Protein AF-A0A928Y886-F1 (afdb_monomer_lite)

Sequence (46 aa):
MRPHNRDVHYHNRYFVGASTHPGTGVP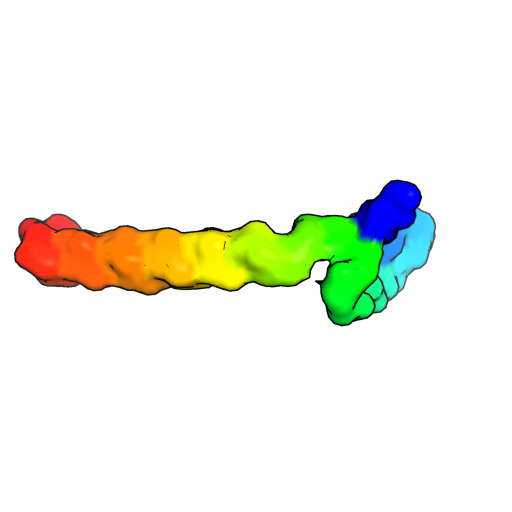TALVSARHTAVRLWEELEI

pLDDT: mean 94.15, std 4.87, range [72.56, 98.56]

Structure (mmCIF, N/CA/C/O backbone):
data_AF-A0A928Y886-F1
#
_entry.id   AF-A0A928Y886-F1
#
loop_
_atom_site.group_PDB
_atom_site.id
_atom_site.type_symbol
_atom_site.label_atom_id
_atom_site.label_alt_id
_atom_site.label_comp_id
_atom_site.label_asym_id
_atom_site.label_entity_id
_atom_site.label_seq_id
_atom_site.pdbx_PDB_ins_code
_atom_site.Cartn_x
_atom_site.Cartn_y
_atom_site.Cartn_z
_atom_site.occupancy
_atom_site.B_iso_or_equiv
_atom_site.auth_seq_id
_atom_site.auth_comp_id
_atom_site.auth_asym_id
_atom_site.auth_atom_id
_atom_site.pdbx_PDB_model_num
ATOM 1 N N . MET A 1 1 ? 4.564 9.715 -17.268 1.00 79.38 1 MET A N 1
ATOM 2 C CA . MET A 1 1 ? 3.383 8.988 -16.748 1.00 79.38 1 MET A CA 1
ATOM 3 C C . MET A 1 1 ? 3.882 7.764 -15.990 1.00 79.38 1 MET A C 1
ATOM 5 O O . MET A 1 1 ? 4.764 7.092 -16.505 1.00 79.38 1 MET A O 1
ATOM 9 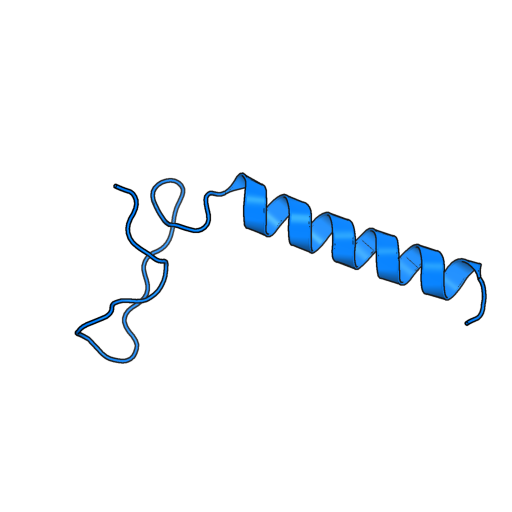N N . ARG A 1 2 ? 3.414 7.518 -14.760 1.00 88.19 2 ARG A N 1
ATOM 10 C CA . ARG A 1 2 ? 3.809 6.337 -13.966 1.00 88.19 2 ARG A CA 1
ATOM 11 C C . ARG A 1 2 ? 2.953 5.139 -14.408 1.00 88.19 2 ARG A C 1
ATOM 13 O O . ARG A 1 2 ? 1.736 5.313 -14.447 1.00 88.19 2 ARG A O 1
ATOM 20 N N . PRO A 1 3 ? 3.526 3.972 -14.756 1.00 91.88 3 PRO A N 1
ATOM 21 C CA . PRO A 1 3 ? 2.741 2.808 -15.166 1.00 91.88 3 PRO A CA 1
ATOM 22 C C . PRO A 1 3 ? 1.911 2.273 -13.995 1.00 91.88 3 PRO A C 1
ATOM 24 O O . PRO A 1 3 ? 2.360 2.325 -12.848 1.00 91.88 3 PRO A O 1
ATOM 27 N N . HIS A 1 4 ? 0.720 1.739 -14.271 1.00 93.50 4 HIS A N 1
ATOM 28 C CA . HIS A 1 4 ? -0.055 1.006 -13.268 1.00 93.50 4 HIS A CA 1
ATOM 29 C C . HIS A 1 4 ? 0.732 -0.208 -12.761 1.00 93.50 4 HIS A C 1
ATOM 31 O O . HIS A 1 4 ? 1.541 -0.782 -13.485 1.00 93.50 4 HIS A O 1
ATOM 37 N N . ASN A 1 5 ? 0.485 -0.621 -11.519 1.00 93.25 5 ASN A N 1
ATOM 38 C CA . ASN A 1 5 ? 1.115 -1.796 -10.911 1.00 93.25 5 ASN A CA 1
ATOM 39 C C . ASN A 1 5 ? 0.757 -3.128 -11.599 1.00 93.25 5 ASN A C 1
ATOM 41 O O . ASN A 1 5 ? 1.365 -4.146 -11.285 1.00 93.25 5 ASN A O 1
ATOM 45 N N . ARG A 1 6 ? -0.191 -3.133 -12.540 1.00 95.50 6 ARG A N 1
ATOM 46 C CA . ARG A 1 6 ? -0.559 -4.275 -13.379 1.00 95.50 6 ARG A CA 1
ATOM 47 C C . ARG A 1 6 ? -0.433 -3.895 -14.850 1.00 95.50 6 ARG A C 1
ATOM 49 O O . ARG A 1 6 ? -0.876 -2.820 -15.251 1.00 95.50 6 ARG A O 1
ATOM 56 N N . ASP A 1 7 ? 0.154 -4.789 -15.636 1.00 94.75 7 ASP A N 1
ATOM 57 C CA . ASP A 1 7 ? 0.254 -4.629 -17.083 1.00 94.75 7 ASP A CA 1
ATOM 58 C C . ASP A 1 7 ? -1.110 -4.823 -17.768 1.00 94.75 7 ASP A C 1
ATOM 60 O O . ASP A 1 7 ? -1.905 -5.676 -17.365 1.00 94.75 7 ASP A O 1
ATOM 64 N N . VAL A 1 8 ? -1.388 -4.019 -18.796 1.00 94.25 8 VAL A N 1
ATOM 65 C CA . VAL A 1 8 ? -2.661 -4.040 -19.536 1.00 94.25 8 VAL A CA 1
ATOM 66 C C . VAL A 1 8 ? -2.677 -5.052 -20.686 1.00 94.25 8 VAL A C 1
ATOM 68 O O . VAL A 1 8 ? -3.751 -5.436 -21.137 1.00 94.25 8 VAL A O 1
ATOM 71 N N . HIS A 1 9 ? -1.509 -5.492 -21.160 1.00 96.12 9 HIS A N 1
ATOM 72 C CA . HIS A 1 9 ? -1.359 -6.396 -22.301 1.00 96.12 9 HIS A CA 1
ATOM 73 C C . HIS A 1 9 ? -0.970 -7.814 -21.878 1.00 96.12 9 HIS A C 1
ATOM 75 O O . HIS A 1 9 ? -1.417 -8.781 -22.492 1.00 96.12 9 HIS A O 1
ATOM 81 N N . TYR A 1 10 ? -0.160 -7.953 -20.827 1.00 95.62 10 TYR A N 1
ATOM 82 C CA . TYR A 1 10 ? 0.328 -9.252 -20.363 1.00 95.62 10 TYR A CA 1
ATOM 83 C C . TYR A 1 10 ? -0.362 -9.698 -19.074 1.00 95.62 10 TYR A C 1
ATOM 85 O O . TYR A 1 10 ? -0.353 -9.000 -18.058 1.00 95.62 10 TYR A O 1
ATOM 93 N N . HIS A 1 11 ? -0.919 -10.909 -19.095 1.00 95.81 11 HIS A N 1
ATOM 94 C CA . HIS A 1 11 ? -1.505 -11.522 -17.908 1.00 95.81 11 HIS A CA 1
ATOM 95 C C . HIS A 1 11 ? -0.430 -11.810 -16.845 1.00 95.81 11 HIS A C 1
ATOM 97 O O . HIS A 1 11 ? 0.703 -12.150 -17.176 1.00 95.81 11 HIS A O 1
ATOM 103 N N . ASN A 1 12 ? -0.790 -11.668 -15.565 1.00 95.38 12 ASN A N 1
ATOM 104 C CA . ASN A 1 12 ? 0.080 -11.914 -14.405 1.00 95.38 12 ASN A CA 1
ATOM 105 C C . ASN A 1 12 ? 1.417 -11.151 -14.391 1.00 95.38 12 ASN A C 1
ATOM 107 O O . ASN A 1 12 ? 2.350 -11.546 -13.694 1.00 95.38 12 ASN A O 1
ATOM 111 N N . ARG A 1 13 ? 1.510 -10.031 -15.117 1.00 96.88 13 ARG A N 1
ATOM 112 C CA . ARG A 1 13 ? 2.661 -9.130 -15.069 1.00 96.88 13 ARG A CA 1
ATOM 113 C C . ARG A 1 13 ? 2.355 -7.915 -14.196 1.00 96.88 13 ARG A C 1
ATOM 115 O O . ARG A 1 13 ? 1.371 -7.207 -14.420 1.00 96.88 13 ARG A O 1
ATOM 122 N N . TYR A 1 14 ? 3.236 -7.661 -13.232 1.00 95.25 14 TYR A N 1
ATOM 123 C CA . TYR A 1 14 ? 3.088 -6.589 -12.253 1.00 95.25 14 TYR A CA 1
ATOM 124 C C . TYR A 1 14 ? 4.335 -5.709 -12.196 1.00 95.25 14 TYR A C 1
ATOM 126 O O . TYR A 1 14 ? 5.460 -6.191 -12.323 1.00 95.25 14 TYR A O 1
ATOM 134 N N . PHE A 1 15 ? 4.120 -4.413 -11.990 1.00 94.12 15 PHE A N 1
ATOM 135 C CA . PHE A 1 15 ? 5.171 -3.425 -11.789 1.00 94.12 15 PHE A CA 1
ATOM 136 C C . PHE A 1 15 ? 5.240 -3.045 -10.313 1.00 94.12 15 PHE A C 1
ATOM 138 O O . PHE A 1 15 ? 4.211 -2.850 -9.663 1.00 94.12 15 PHE A O 1
ATOM 145 N N . VAL A 1 16 ? 6.460 -2.890 -9.801 1.00 93.31 16 VAL A N 1
ATOM 146 C CA . VAL A 1 16 ? 6.727 -2.548 -8.400 1.00 93.31 16 VAL A CA 1
ATOM 147 C C . VAL A 1 16 ? 7.664 -1.348 -8.286 1.00 93.31 16 VAL A C 1
ATOM 149 O O . VAL A 1 16 ? 8.361 -0.986 -9.235 1.00 93.31 16 VAL A O 1
ATOM 152 N N . GLY A 1 17 ? 7.707 -0.752 -7.095 1.00 91.38 17 GLY A N 1
ATOM 153 C CA . GLY A 1 17 ? 8.662 0.292 -6.740 1.00 91.38 17 GLY A CA 1
ATOM 154 C C . GLY A 1 17 ? 8.105 1.712 -6.807 1.00 91.38 17 GLY A C 1
ATOM 155 O O . GLY A 1 17 ? 6.945 1.966 -7.127 1.00 91.38 17 GLY A O 1
ATOM 156 N N . ALA A 1 18 ? 8.965 2.678 -6.486 1.00 91.81 18 ALA A N 1
ATOM 157 C CA . ALA A 1 18 ? 8.563 4.063 -6.260 1.00 91.81 18 ALA A CA 1
ATOM 158 C C . ALA A 1 18 ? 8.193 4.853 -7.519 1.00 91.81 18 ALA A C 1
ATOM 160 O O . ALA A 1 18 ? 7.910 6.042 -7.404 1.00 91.81 18 ALA A O 1
ATOM 161 N N . SER A 1 19 ? 8.155 4.215 -8.688 1.00 92.00 19 SER A N 1
ATOM 162 C CA . SER A 1 19 ? 7.798 4.829 -9.974 1.00 92.00 19 SER A CA 1
ATOM 163 C C . SER A 1 19 ? 6.477 4.309 -10.545 1.00 92.00 19 SER A C 1
ATOM 165 O O . SER A 1 19 ? 6.077 4.741 -11.621 1.00 92.00 19 SER A O 1
ATOM 167 N N . THR A 1 20 ? 5.765 3.427 -9.840 1.00 93.88 20 THR A N 1
ATOM 168 C CA . THR A 1 20 ? 4.470 2.884 -10.282 1.00 93.88 20 THR A CA 1
ATOM 169 C C . THR A 1 20 ? 3.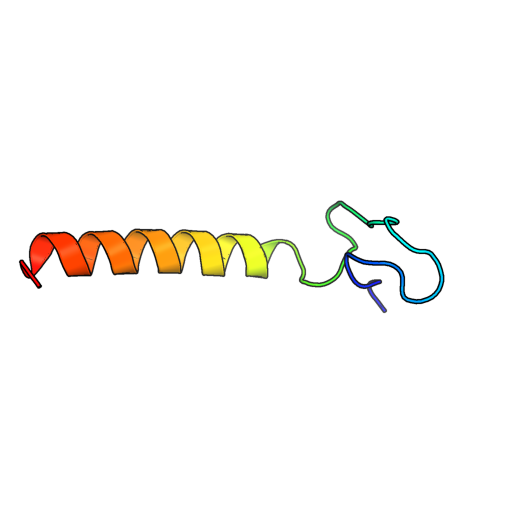296 3.725 -9.780 1.00 93.88 20 THR A C 1
ATOM 171 O O . THR A 1 20 ? 3.456 4.575 -8.894 1.00 93.88 20 THR A O 1
ATOM 174 N N . HIS A 1 21 ? 2.126 3.528 -10.388 1.00 92.62 21 HIS A N 1
ATOM 175 C CA . HIS A 1 21 ? 0.824 3.999 -9.929 1.00 92.62 21 HIS A CA 1
ATOM 176 C C . HIS A 1 21 ? 0.041 2.820 -9.312 1.00 92.62 21 HIS A C 1
ATOM 178 O O . HIS A 1 21 ? 0.012 1.742 -9.911 1.00 92.62 21 HIS A O 1
ATOM 184 N N . PRO A 1 22 ? -0.629 3.003 -8.163 1.00 91.38 22 PRO A N 1
ATOM 185 C 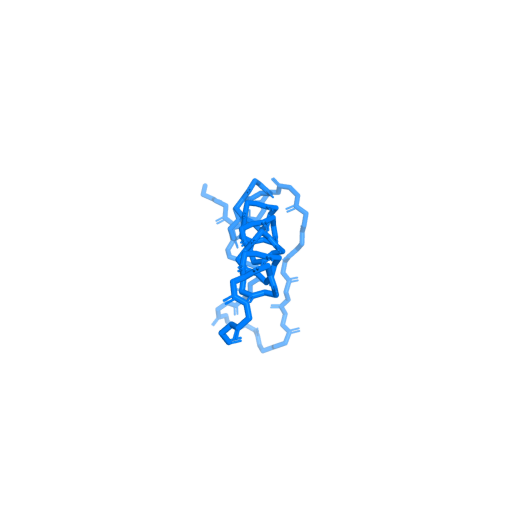CA . PRO A 1 22 ? -0.652 4.215 -7.340 1.00 91.38 22 PRO A CA 1
ATOM 186 C C . PRO A 1 22 ? 0.731 4.538 -6.745 1.00 91.38 22 PRO A C 1
ATOM 188 O O . PRO A 1 22 ? 1.555 3.648 -6.542 1.00 91.38 22 PRO A O 1
ATOM 191 N N . GLY A 1 23 ? 1.019 5.831 -6.542 1.00 91.19 23 GLY A N 1
ATOM 192 C CA . GLY A 1 23 ? 2.306 6.275 -5.992 1.00 91.19 23 GLY A CA 1
ATOM 193 C C . GLY A 1 23 ? 2.487 5.836 -4.538 1.00 91.19 23 GLY A C 1
ATOM 194 O O . GLY A 1 23 ? 1.496 5.617 -3.853 1.00 91.19 23 GLY A O 1
ATOM 195 N N . THR A 1 24 ? 3.728 5.736 -4.050 1.00 89.19 24 THR A N 1
ATOM 196 C CA . THR A 1 24 ? 4.071 5.111 -2.749 1.00 89.19 24 THR A CA 1
ATOM 197 C C . THR A 1 24 ? 3.296 5.652 -1.549 1.00 89.19 24 THR A C 1
ATOM 199 O O . THR A 1 24 ? 2.979 4.887 -0.646 1.00 89.19 24 THR A O 1
ATOM 202 N N . GLY A 1 25 ? 2.946 6.939 -1.544 1.00 93.19 25 GLY A N 1
ATOM 203 C CA . GLY A 1 25 ? 2.155 7.536 -0.466 1.00 93.19 25 GLY A CA 1
ATOM 204 C C . GLY A 1 25 ? 0.720 7.007 -0.375 1.00 93.19 25 GLY A C 1
ATOM 205 O O . GLY A 1 25 ? 0.173 6.938 0.719 1.00 93.19 25 GLY A O 1
ATOM 206 N N . VAL A 1 26 ? 0.114 6.593 -1.492 1.00 94.38 26 VAL A N 1
ATOM 207 C CA . VAL A 1 26 ? -1.297 6.175 -1.526 1.00 94.38 26 VAL A CA 1
ATOM 208 C C . VAL A 1 26 ? -1.511 4.826 -0.826 1.00 94.38 26 VAL A C 1
ATOM 210 O O . VAL A 1 26 ? -2.346 4.783 0.075 1.00 94.38 26 VAL A O 1
ATOM 213 N N . PRO A 1 27 ? -0.768 3.739 -1.134 1.00 93.44 27 PRO A N 1
ATOM 214 C CA . PRO A 1 27 ? -0.860 2.503 -0.360 1.00 93.44 27 PRO A CA 1
ATOM 215 C C . PRO A 1 27 ? -0.598 2.722 1.132 1.00 93.44 27 PRO A C 1
ATOM 217 O O . PRO A 1 27 ? -1.348 2.207 1.953 1.00 93.44 27 PRO A O 1
ATOM 220 N N . THR A 1 28 ? 0.403 3.534 1.490 1.00 95.50 28 THR A N 1
ATOM 221 C CA . THR A 1 28 ? 0.710 3.851 2.893 1.00 95.50 28 THR A CA 1
ATOM 222 C C . THR A 1 28 ? -0.453 4.559 3.588 1.00 95.50 28 THR A C 1
ATOM 224 O O . THR A 1 28 ? -0.837 4.166 4.688 1.00 95.50 28 THR A O 1
ATOM 227 N N . ALA A 1 29 ? -1.055 5.562 2.942 1.00 97.44 29 ALA A N 1
ATOM 228 C CA . ALA A 1 29 ? -2.210 6.274 3.481 1.00 97.44 29 ALA A CA 1
ATOM 229 C C . ALA A 1 29 ? -3.417 5.343 3.673 1.00 97.44 29 ALA A C 1
ATOM 231 O O . ALA A 1 29 ? -4.048 5.379 4.724 1.00 97.44 29 ALA A O 1
ATOM 232 N N . LEU A 1 30 ? -3.704 4.471 2.700 1.00 97.31 30 LEU A N 1
ATOM 233 C CA . LEU A 1 30 ? -4.816 3.516 2.776 1.00 97.31 30 LEU A CA 1
ATOM 234 C C . LEU A 1 30 ? -4.605 2.452 3.860 1.00 97.31 30 LEU A C 1
ATOM 236 O O . LEU A 1 30 ? -5.543 2.120 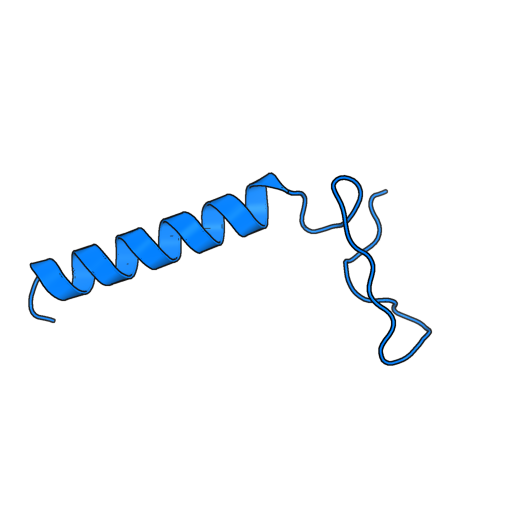4.580 1.00 97.31 30 LEU A O 1
ATOM 240 N N . VAL A 1 31 ? -3.381 1.933 4.001 1.00 97.69 31 VAL A N 1
ATOM 241 C CA . VAL A 1 31 ? -3.032 0.975 5.062 1.00 97.69 31 VAL A CA 1
ATOM 242 C C . VAL A 1 31 ? -3.183 1.627 6.434 1.00 97.69 31 VAL A C 1
ATOM 244 O O . VAL A 1 31 ? -3.843 1.060 7.302 1.00 97.69 31 VAL A O 1
ATOM 247 N N . SER A 1 32 ? -2.646 2.838 6.608 1.00 98.31 32 SER A N 1
ATOM 248 C CA . SER A 1 32 ? -2.794 3.614 7.844 1.00 98.31 32 SER A CA 1
ATOM 249 C C . SER A 1 32 ? -4.268 3.866 8.173 1.00 98.31 32 SER A C 1
ATOM 251 O O . SER A 1 32 ? -4.725 3.517 9.258 1.00 98.31 32 SER A O 1
ATOM 253 N N . ALA A 1 33 ? -5.043 4.362 7.203 1.00 98.56 33 ALA A N 1
ATOM 254 C CA . ALA A 1 33 ? -6.471 4.620 7.368 1.00 98.56 33 ALA A CA 1
ATOM 255 C C . ALA A 1 33 ? -7.248 3.355 7.753 1.00 98.56 33 ALA A C 1
ATOM 257 O O . ALA A 1 33 ? -8.089 3.407 8.647 1.00 98.56 33 ALA A O 1
ATOM 258 N N . ARG A 1 34 ? -6.943 2.206 7.134 1.00 98.31 34 ARG A N 1
ATOM 259 C CA . ARG A 1 34 ? -7.554 0.921 7.498 1.00 98.31 34 ARG A CA 1
ATOM 260 C C . ARG A 1 34 ? -7.236 0.540 8.942 1.00 98.31 34 ARG A C 1
ATOM 262 O O . ARG A 1 34 ? -8.137 0.110 9.652 1.00 98.31 34 ARG A O 1
ATOM 269 N N . HIS A 1 35 ? -5.986 0.682 9.378 1.00 98.50 35 HIS A N 1
ATOM 270 C CA . HIS A 1 35 ? -5.615 0.389 10.763 1.00 98.50 35 HIS A CA 1
ATOM 271 C C . HIS A 1 35 ? -6.337 1.304 11.750 1.00 98.50 35 HIS A C 1
ATOM 273 O O . HIS A 1 35 ? -6.896 0.809 12.722 1.00 98.50 35 HIS A O 1
ATOM 279 N N . THR A 1 36 ? -6.386 2.609 11.480 1.00 98.38 36 THR A N 1
ATOM 280 C CA . THR A 1 36 ? -7.126 3.563 12.314 1.00 98.38 36 THR A CA 1
ATOM 281 C C . THR A 1 36 ? -8.614 3.232 12.364 1.00 98.38 36 THR A C 1
ATOM 283 O O . THR A 1 36 ? -9.184 3.215 13.446 1.00 98.38 36 THR A O 1
ATOM 286 N N . ALA A 1 37 ? -9.236 2.912 11.226 1.00 98.25 37 ALA A N 1
ATOM 287 C CA . ALA A 1 37 ? -10.647 2.539 11.17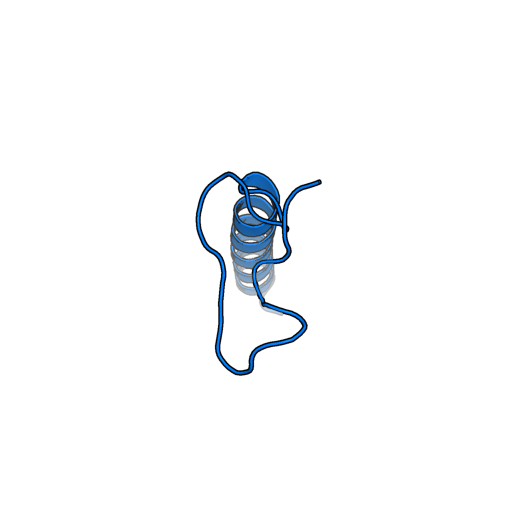9 1.00 98.25 37 ALA A CA 1
ATOM 288 C C . ALA A 1 37 ? -10.943 1.282 12.010 1.00 98.25 37 ALA A C 1
ATOM 290 O O . ALA A 1 37 ? -11.920 1.268 12.746 1.00 98.25 37 ALA A O 1
ATOM 291 N N . VAL A 1 38 ? -10.080 0.260 11.941 1.00 98.31 38 VAL A N 1
ATOM 292 C CA . VAL A 1 38 ? -10.202 -0.944 12.781 1.00 98.31 38 VAL A CA 1
ATOM 293 C C . VAL A 1 38 ? -10.096 -0.591 14.265 1.00 98.31 38 VAL A C 1
ATOM 295 O O . VAL A 1 38 ? -10.915 -1.057 15.045 1.00 98.31 38 VAL A O 1
ATOM 298 N N . ARG A 1 39 ? -9.146 0.267 14.659 1.00 98.06 39 ARG A N 1
ATOM 299 C CA . ARG A 1 39 ? -9.016 0.684 16.066 1.00 98.06 39 ARG A CA 1
ATOM 300 C C . ARG A 1 39 ? -10.214 1.477 16.564 1.00 98.06 39 ARG A C 1
ATOM 302 O O . ARG A 1 39 ? -10.690 1.204 17.653 1.00 98.06 39 ARG A O 1
ATOM 309 N N . LEU A 1 40 ? -10.737 2.392 15.752 1.00 98.38 40 LEU A N 1
ATOM 310 C CA . LEU A 1 40 ? -11.965 3.117 16.081 1.00 98.38 40 LEU A CA 1
ATOM 311 C C . LEU A 1 40 ? -13.155 2.166 16.244 1.00 98.38 40 LEU A C 1
ATOM 313 O O . LEU A 1 40 ? -13.967 2.353 17.139 1.00 98.38 40 LEU A O 1
ATOM 317 N N . TRP A 1 41 ? -13.253 1.150 15.387 1.00 97.75 41 TRP A N 1
ATOM 318 C CA . TRP A 1 41 ? -14.309 0.145 15.459 1.00 97.75 41 TRP A CA 1
ATOM 319 C C . TRP A 1 41 ? -14.230 -0.663 16.764 1.00 97.75 41 TRP A C 1
ATOM 321 O O . TRP A 1 41 ? -15.229 -0.803 17.460 1.00 97.75 41 TRP A O 1
ATOM 331 N N . GLU A 1 42 ? -13.025 -1.113 17.133 1.00 97.62 42 GLU A N 1
ATOM 332 C CA . GLU A 1 42 ? -12.755 -1.822 18.392 1.00 97.62 42 GLU A CA 1
ATOM 333 C C . GLU A 1 42 ? -13.025 -0.946 19.632 1.00 97.62 42 GLU A C 1
ATOM 335 O O . GLU A 1 42 ? -13.614 -1.425 20.595 1.00 97.62 42 GLU A O 1
ATOM 340 N N . GLU A 1 43 ? -12.626 0.332 19.616 1.00 97.69 43 GLU A N 1
ATOM 341 C CA . GLU A 1 43 ? -12.830 1.277 20.729 1.00 97.69 43 GLU A CA 1
ATOM 342 C C . GLU A 1 43 ? -14.301 1.645 20.953 1.00 97.69 43 GLU A C 1
ATOM 344 O O . GLU A 1 43 ? -14.697 1.934 22.082 1.00 97.69 43 GLU A O 1
ATOM 349 N N . LEU A 1 44 ? -15.105 1.662 19.888 1.00 97.00 44 LEU A N 1
ATOM 350 C CA . LEU A 1 44 ? -16.528 1.992 19.958 1.00 97.00 44 LEU A CA 1
ATOM 351 C C . LEU A 1 44 ? -17.419 0.773 20.257 1.00 97.00 44 LEU A C 1
ATOM 353 O O . LEU A 1 44 ? -18.631 0.950 20.371 1.00 97.00 44 LEU A O 1
ATOM 357 N N . GLU A 1 45 ? -16.843 -0.430 20.377 1.00 87.69 45 GLU A N 1
ATOM 358 C CA . GLU A 1 45 ? -17.562 -1.704 20.567 1.00 87.69 45 GLU A CA 1
ATOM 359 C C . GLU A 1 45 ? -18.682 -1.952 19.531 1.00 87.69 45 GLU A C 1
ATOM 361 O O . GLU A 1 45 ? -19.715 -2.552 19.842 1.00 87.69 45 GLU A O 1
ATOM 366 N N . ILE A 1 46 ? -18.494 -1.469 18.298 1.00 72.56 46 ILE A N 1
ATOM 367 C CA . ILE A 1 46 ? -19.427 -1.680 17.171 1.00 72.56 46 ILE A CA 1
ATOM 368 C C . ILE A 1 46 ? -19.018 -2.942 16.400 1.00 72.56 46 ILE A C 1
ATOM 370 O O . ILE A 1 46 ? -17.880 -3.428 16.587 1.00 72.56 46 ILE A O 1
#

Foldseek 3Di:
DQAAQDDPPDPPDGDDDQRHPPHPVVVVVVVVVVVVVVVVCVVVVD

Secondary structure (DSSP, 8-state):
-PPBSB-SSSTT-B--STTSBSPTHHHHHHHHHHHHHHHHHHHTT-

Radius of gyration: 15.5 Å; chains: 1; bounding box: 28×21×43 Å